Protein AF-A0A7V2HGG3-F1 (afdb_monomer_lite)

Foldseek 3Di:
DVVVVVVCVVCVVVVVVVVVVVVPPVALLVVLVVLVVVLVVLVVCLVVDDPVSNVVSVVVSVVSVVVSVVSPQQADNRRDGPVDDDDDD

Radius of gyration: 17.91 Å; chains: 1; bounding box: 41×38×44 Å

Structure (mmCIF, N/CA/C/O backbone):
data_AF-A0A7V2HGG3-F1
#
_entry.id   AF-A0A7V2HGG3-F1
#
loop_
_atom_site.group_PDB
_atom_site.id
_atom_site.type_symbol
_atom_site.label_atom_id
_atom_site.label_alt_id
_atom_site.label_comp_id
_atom_site.label_asym_id
_atom_site.label_entity_id
_atom_site.label_seq_id
_atom_site.pdbx_PDB_ins_code
_atom_site.Cartn_x
_atom_site.Cartn_y
_atom_site.Cartn_z
_atom_site.occupancy
_atom_site.B_iso_or_equiv
_atom_site.auth_seq_id
_atom_site.auth_comp_id
_atom_site.auth_asym_id
_atom_site.auth_atom_id
_atom_site.pdbx_PDB_model_num
ATOM 1 N N . MET A 1 1 ? 6.792 25.458 20.632 1.00 60.34 1 MET A N 1
ATOM 2 C CA . MET A 1 1 ? 8.140 25.870 20.176 1.00 60.34 1 MET A CA 1
ATOM 3 C C . MET A 1 1 ? 9.240 24.832 20.417 1.00 60.34 1 MET A C 1
ATOM 5 O O . MET A 1 1 ? 9.598 24.168 19.457 1.00 60.34 1 MET A O 1
ATOM 9 N N . ILE A 1 2 ? 9.777 24.620 21.631 1.00 70.38 2 ILE A N 1
ATOM 10 C CA . ILE A 1 2 ? 10.952 23.722 21.828 1.00 70.38 2 ILE A CA 1
ATOM 11 C C . ILE A 1 2 ? 10.662 22.254 21.447 1.00 70.38 2 ILE A C 1
ATOM 13 O O . ILE A 1 2 ? 11.497 21.586 20.841 1.00 70.38 2 ILE A O 1
ATOM 17 N N . ARG A 1 3 ? 9.450 21.758 21.733 1.00 70.31 3 ARG A N 1
ATOM 18 C CA . ARG A 1 3 ? 9.044 20.373 21.423 1.00 70.31 3 ARG A CA 1
ATOM 19 C C . ARG A 1 3 ? 8.889 20.107 19.920 1.00 70.31 3 ARG A C 1
ATOM 21 O O . ARG A 1 3 ? 9.240 19.030 19.452 1.00 70.31 3 ARG A O 1
ATOM 28 N N . GLU A 1 4 ? 8.399 21.089 19.167 1.00 65.81 4 GLU A N 1
ATOM 29 C CA . GLU A 1 4 ? 8.231 21.000 17.707 1.00 65.81 4 GLU A CA 1
ATOM 30 C C . GLU A 1 4 ? 9.583 21.013 16.994 1.00 65.81 4 GLU A C 1
ATOM 32 O O . GLU A 1 4 ? 9.792 20.230 16.075 1.00 65.81 4 GLU A O 1
ATOM 37 N N . LEU A 1 5 ? 10.531 21.825 17.475 1.00 72.44 5 LEU A N 1
ATOM 38 C CA . LEU A 1 5 ? 11.913 21.855 16.985 1.00 72.44 5 LEU A CA 1
ATOM 39 C C . LEU A 1 5 ? 12.625 20.506 17.160 1.00 72.44 5 LEU A C 1
ATOM 41 O O . LEU A 1 5 ? 13.360 20.078 16.272 1.00 72.44 5 LEU A O 1
ATOM 45 N N . TRP A 1 6 ? 12.363 19.807 18.268 1.00 75.75 6 TRP A N 1
ATOM 46 C CA . TRP A 1 6 ? 12.944 18.490 18.542 1.00 75.75 6 TRP A CA 1
ATOM 47 C C . TRP A 1 6 ? 12.355 17.390 17.648 1.00 75.75 6 TRP A C 1
ATOM 49 O O . TRP A 1 6 ? 13.087 16.570 17.091 1.00 75.75 6 TRP A O 1
ATOM 59 N N . ILE A 1 7 ? 11.032 17.415 17.446 1.00 76.00 7 ILE A N 1
ATOM 60 C CA . ILE A 1 7 ? 10.341 16.531 16.496 1.00 76.00 7 ILE A CA 1
ATOM 61 C C . ILE A 1 7 ? 10.862 16.777 15.078 1.00 76.00 7 ILE A C 1
ATOM 63 O O . ILE A 1 7 ? 11.169 15.827 14.361 1.00 76.00 7 ILE A O 1
ATOM 67 N N . TRP A 1 8 ? 11.037 18.041 14.693 1.00 75.25 8 TRP A N 1
ATOM 68 C CA . TRP A 1 8 ? 11.553 18.406 13.380 1.00 75.25 8 TRP A CA 1
ATOM 69 C C . TRP A 1 8 ? 12.988 17.911 13.165 1.00 75.25 8 TRP A C 1
ATOM 71 O O . TRP A 1 8 ? 13.291 17.365 12.109 1.00 75.25 8 TRP A O 1
ATOM 81 N N . TRP A 1 9 ? 13.855 18.002 14.179 1.00 78.81 9 TRP A N 1
ATOM 82 C CA . TRP A 1 9 ? 15.210 17.440 14.133 1.00 78.81 9 TRP A CA 1
ATOM 83 C C . TRP A 1 9 ? 15.227 15.917 13.975 1.00 78.81 9 TRP A C 1
ATOM 85 O O . TRP A 1 9 ? 16.037 15.393 13.213 1.00 78.81 9 TRP A O 1
ATOM 95 N N . ARG A 1 10 ? 14.307 15.211 14.641 1.00 77.12 10 ARG A N 1
ATOM 96 C CA . ARG A 1 10 ? 14.176 13.751 14.539 1.00 77.12 10 ARG A CA 1
ATOM 97 C C . ARG A 1 10 ? 13.580 13.293 13.206 1.00 77.12 10 ARG A C 1
ATOM 99 O O . ARG A 1 10 ? 13.932 12.223 12.721 1.00 77.12 10 ARG A O 1
ATOM 106 N N . LEU A 1 11 ? 12.706 14.099 12.608 1.00 74.31 11 LEU A N 1
ATOM 107 C CA . LEU A 1 11 ? 12.119 13.839 11.291 1.00 74.31 11 LEU A CA 1
ATOM 108 C C . LEU A 1 11 ? 13.037 14.263 10.140 1.00 74.31 11 LEU A C 1
ATOM 110 O O . LEU A 1 11 ? 12.906 13.741 9.041 1.00 74.31 11 LEU A O 1
ATOM 114 N N . ARG A 1 12 ? 13.985 15.174 10.375 1.00 70.44 12 ARG A N 1
ATOM 115 C CA . ARG A 1 12 ? 14.951 15.655 9.379 1.00 70.44 12 ARG A CA 1
ATOM 116 C C . ARG A 1 12 ? 15.685 14.543 8.609 1.00 70.44 12 ARG A C 1
ATOM 118 O O . ARG A 1 12 ? 15.730 14.652 7.384 1.00 70.44 12 ARG A O 1
ATOM 125 N N . PRO A 1 13 ? 16.232 13.486 9.249 1.00 74.50 13 PRO A N 1
ATOM 126 C CA . PRO A 1 13 ? 16.841 12.375 8.518 1.00 74.50 13 PRO A CA 1
ATOM 127 C C . PRO A 1 13 ? 15.820 11.636 7.648 1.00 74.50 13 PRO A C 1
ATOM 129 O O . PRO A 1 13 ? 16.098 11.401 6.481 1.00 74.50 13 PRO A O 1
ATOM 132 N N . LEU A 1 14 ? 14.608 11.387 8.155 1.00 71.31 14 LEU A N 1
ATOM 133 C CA . LEU A 1 14 ? 13.540 10.754 7.374 1.00 71.31 14 LEU A CA 1
ATOM 134 C C . LEU A 1 14 ? 13.161 11.601 6.156 1.00 71.31 14 LEU A C 1
ATOM 136 O O . LEU A 1 14 ? 13.077 11.081 5.054 1.00 71.31 14 LEU A O 1
ATOM 140 N N . VAL A 1 15 ? 12.990 12.915 6.323 1.00 67.88 15 VAL A N 1
ATOM 141 C CA . VAL A 1 15 ? 12.682 13.840 5.219 1.00 67.88 15 VAL A CA 1
ATOM 142 C C . VAL A 1 15 ? 13.790 13.841 4.163 1.00 67.88 15 VAL A C 1
ATOM 144 O O . VAL A 1 15 ? 13.496 13.890 2.969 1.00 67.88 15 VAL A O 1
ATOM 147 N N . ASN A 1 16 ? 15.056 13.762 4.580 1.00 65.81 16 ASN A N 1
ATOM 148 C CA . ASN A 1 16 ? 16.181 13.669 3.655 1.00 65.81 16 ASN A CA 1
ATOM 149 C C . ASN A 1 16 ? 16.200 12.327 2.912 1.00 65.81 16 ASN A C 1
AT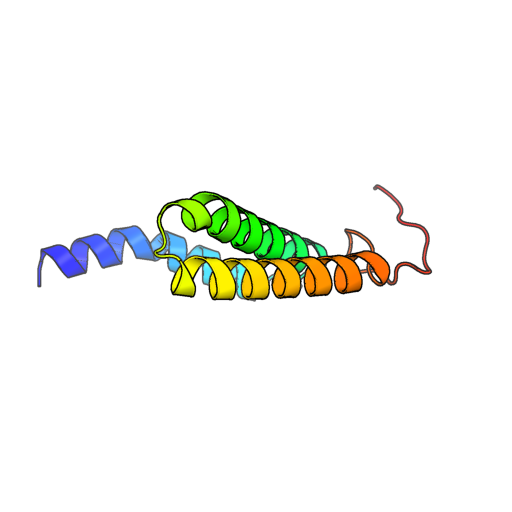OM 151 O O . ASN A 1 16 ? 16.373 12.337 1.697 1.00 65.81 16 ASN A O 1
ATOM 155 N N . GLU A 1 17 ? 15.936 11.207 3.589 1.00 60.97 17 GLU A N 1
ATOM 156 C CA . GLU A 1 17 ? 15.813 9.899 2.933 1.00 60.97 17 GLU A CA 1
ATOM 157 C C . GLU A 1 17 ? 14.614 9.838 1.980 1.00 60.97 17 GLU A C 1
ATOM 159 O O . GLU A 1 17 ? 14.754 9.368 0.856 1.00 60.97 17 GLU A O 1
ATOM 164 N N . PHE A 1 18 ? 13.466 10.420 2.341 1.00 58.94 18 PHE A N 1
ATOM 165 C CA . PHE A 1 18 ? 12.333 10.587 1.421 1.00 58.94 18 PHE A CA 1
ATOM 166 C C . PHE A 1 18 ? 12.711 11.414 0.188 1.00 58.94 18 PHE A C 1
ATOM 168 O O . PHE A 1 18 ? 12.289 11.106 -0.928 1.00 58.94 18 PHE A O 1
ATOM 175 N N . LYS A 1 19 ? 13.543 12.445 0.362 1.00 54.59 19 LYS A N 1
ATOM 176 C CA . LYS A 1 19 ? 14.055 13.253 -0.748 1.00 54.59 19 LYS A CA 1
ATOM 177 C C . LYS A 1 19 ? 15.029 12.464 -1.628 1.00 54.59 19 LYS A C 1
ATOM 179 O O . LYS A 1 19 ? 15.052 12.680 -2.837 1.00 54.59 19 LYS A O 1
ATOM 184 N N . GLU A 1 20 ? 15.799 11.536 -1.074 1.00 54.47 20 GLU A N 1
ATOM 185 C CA . GLU A 1 20 ? 16.626 10.618 -1.867 1.00 54.47 20 GLU A CA 1
ATOM 186 C C . GLU A 1 20 ? 15.788 9.556 -2.589 1.00 54.47 20 GLU A C 1
ATOM 188 O O . GLU A 1 20 ? 16.018 9.304 -3.771 1.00 54.47 20 GLU A O 1
ATOM 193 N N . LEU A 1 21 ? 14.735 9.037 -1.952 1.00 53.62 21 LEU A N 1
ATOM 194 C CA . LEU A 1 21 ? 13.758 8.142 -2.578 1.00 53.62 21 LEU A CA 1
ATOM 195 C C . LEU A 1 21 ? 13.054 8.809 -3.769 1.00 53.62 21 LEU A C 1
ATOM 197 O O . LEU A 1 21 ? 12.833 8.158 -4.786 1.00 53.62 21 LEU A O 1
ATOM 201 N N . THR A 1 22 ? 12.782 10.120 -3.703 1.00 52.25 22 THR A N 1
ATOM 202 C CA . THR A 1 22 ? 12.223 10.873 -4.847 1.00 52.25 22 THR A CA 1
ATOM 203 C C . THR A 1 22 ? 13.198 11.040 -6.019 1.00 52.25 22 THR A C 1
ATOM 205 O O . THR A 1 22 ? 12.768 11.370 -7.122 1.00 52.25 22 THR A O 1
ATOM 208 N N . LYS A 1 23 ? 14.502 10.809 -5.804 1.00 44.19 23 LYS A N 1
ATOM 209 C CA . LYS A 1 23 ? 15.540 10.830 -6.850 1.00 44.19 23 LYS A CA 1
ATOM 210 C C . LYS A 1 23 ? 15.839 9.443 -7.425 1.00 44.19 23 LYS A C 1
ATOM 212 O O . LYS A 1 23 ? 16.481 9.356 -8.472 1.00 44.19 23 LYS A O 1
ATOM 217 N N . MET A 1 24 ? 15.412 8.364 -6.765 1.00 48.81 24 MET A N 1
ATOM 218 C CA . MET A 1 24 ? 15.523 7.015 -7.318 1.00 48.81 24 MET A CA 1
ATOM 219 C C . MET A 1 24 ? 14.561 6.865 -8.500 1.00 48.81 24 MET A C 1
ATOM 221 O O . MET A 1 24 ? 13.474 7.442 -8.501 1.00 48.81 24 MET A O 1
ATOM 225 N N . LYS A 1 25 ? 14.940 6.079 -9.518 1.00 54.75 25 LYS A N 1
ATOM 226 C CA . LYS A 1 25 ? 14.003 5.700 -10.586 1.00 54.75 25 LYS A CA 1
ATOM 227 C C . LYS A 1 25 ? 12.827 4.996 -9.915 1.00 54.75 25 LYS A C 1
ATOM 229 O O . LYS A 1 25 ? 13.001 3.892 -9.407 1.00 54.75 25 LYS A O 1
ATOM 234 N N . PHE A 1 26 ? 11.679 5.665 -9.855 1.00 58.50 26 PHE A N 1
ATOM 235 C CA . PHE A 1 26 ? 10.486 5.164 -9.186 1.00 58.50 26 PHE A CA 1
ATOM 236 C C . PHE A 1 26 ? 10.082 3.844 -9.851 1.00 58.50 26 PHE A C 1
ATOM 238 O O . PHE A 1 26 ? 9.523 3.832 -10.946 1.00 58.50 26 PHE A O 1
ATOM 245 N N . SER A 1 27 ? 10.471 2.723 -9.240 1.00 70.19 27 SER A N 1
ATOM 246 C CA . SER A 1 27 ? 10.190 1.398 -9.781 1.00 70.19 27 SER A CA 1
ATOM 247 C C . SER A 1 27 ? 8.737 1.060 -9.496 1.00 70.19 27 SER A C 1
ATOM 249 O O . SER A 1 27 ? 8.239 1.294 -8.392 1.00 70.19 27 SER A O 1
ATOM 251 N N . VAL A 1 28 ? 8.059 0.469 -10.479 1.00 72.31 28 VAL A N 1
ATOM 252 C CA . VAL A 1 28 ? 6.677 -0.006 -10.329 1.00 72.31 28 VAL A CA 1
ATOM 253 C C . VAL A 1 28 ? 6.548 -0.949 -9.128 1.00 72.31 28 VAL A C 1
ATOM 255 O O . VAL A 1 28 ? 5.544 -0.926 -8.425 1.00 72.31 28 VAL A O 1
ATOM 258 N N . ASN A 1 29 ? 7.607 -1.689 -8.800 1.00 77.12 29 ASN A N 1
ATOM 259 C CA . ASN A 1 29 ? 7.665 -2.534 -7.613 1.00 77.12 29 ASN A CA 1
ATOM 260 C C . ASN A 1 29 ? 7.611 -1.741 -6.296 1.00 77.12 29 ASN A C 1
ATOM 262 O O . ASN A 1 29 ? 6.921 -2.149 -5.368 1.00 77.12 29 ASN A O 1
ATOM 266 N N . VAL A 1 30 ? 8.274 -0.582 -6.214 1.00 80.31 30 VAL A N 1
ATOM 267 C CA . VAL A 1 30 ? 8.177 0.298 -5.034 1.00 80.31 30 VAL A CA 1
ATOM 268 C C . VAL A 1 30 ? 6.752 0.837 -4.906 1.00 80.31 30 VAL A C 1
ATOM 270 O O . VAL A 1 30 ? 6.196 0.843 -3.811 1.00 80.31 30 VAL A O 1
ATOM 273 N N . ALA A 1 31 ? 6.123 1.211 -6.023 1.00 82.00 31 ALA A N 1
ATOM 274 C CA . ALA A 1 31 ? 4.726 1.645 -6.033 1.00 82.00 31 ALA A CA 1
ATOM 275 C C . ALA A 1 31 ? 3.779 0.538 -5.535 1.00 82.00 31 ALA A C 1
ATOM 277 O O . ALA A 1 31 ? 2.944 0.783 -4.665 1.00 82.00 31 ALA A O 1
ATOM 278 N N . ILE A 1 32 ? 3.954 -0.689 -6.034 1.00 81.44 32 ILE A N 1
ATOM 279 C CA . ILE A 1 32 ? 3.202 -1.875 -5.606 1.00 81.44 32 ILE A CA 1
ATOM 280 C C . ILE A 1 32 ? 3.406 -2.130 -4.108 1.00 81.44 32 ILE A C 1
ATOM 282 O O . ILE A 1 32 ? 2.428 -2.302 -3.388 1.00 81.44 32 ILE A O 1
ATOM 286 N N . GLN A 1 33 ? 4.643 -2.092 -3.607 1.00 84.75 33 GLN A N 1
ATOM 287 C CA . GLN A 1 33 ? 4.932 -2.303 -2.183 1.00 84.75 33 GLN A CA 1
ATOM 288 C C . GLN A 1 33 ? 4.282 -1.240 -1.290 1.00 84.75 33 GLN A C 1
ATOM 290 O O . GLN A 1 33 ? 3.723 -1.575 -0.245 1.00 84.75 33 GLN A O 1
ATOM 295 N N . MET A 1 34 ? 4.283 0.025 -1.717 1.00 87.00 34 MET A N 1
ATOM 296 C CA . MET A 1 34 ? 3.603 1.100 -0.991 1.00 87.00 34 MET A CA 1
ATOM 297 C C . MET A 1 34 ? 2.081 0.909 -0.983 1.00 87.00 34 MET A C 1
ATOM 299 O O . MET A 1 34 ? 1.453 1.091 0.060 1.00 87.00 34 MET A O 1
ATOM 303 N N . LEU A 1 35 ? 1.478 0.490 -2.101 1.00 88.06 35 LEU A N 1
ATOM 304 C CA . LEU A 1 35 ? 0.047 0.173 -2.156 1.00 88.06 35 LEU A CA 1
ATOM 305 C C . LEU A 1 35 ? -0.308 -1.035 -1.279 1.00 88.06 35 LEU A C 1
ATOM 307 O O . LEU A 1 35 ? -1.319 -1.005 -0.580 1.00 88.06 35 LEU A O 1
ATOM 311 N N . VAL A 1 36 ? 0.543 -2.065 -1.246 1.00 89.56 36 VAL A N 1
ATOM 312 C CA . VAL A 1 36 ? 0.388 -3.222 -0.350 1.00 89.56 36 VAL A CA 1
ATOM 313 C C . VAL A 1 36 ? 0.443 -2.793 1.117 1.00 89.56 36 VAL A C 1
ATOM 315 O O . VAL A 1 36 ? -0.373 -3.255 1.914 1.00 89.56 36 VAL A O 1
ATOM 318 N N . LEU A 1 37 ? 1.350 -1.881 1.479 1.00 92.12 37 LEU A N 1
ATOM 319 C CA . LEU A 1 37 ? 1.437 -1.348 2.839 1.00 92.12 37 LEU A CA 1
ATOM 320 C C . LEU A 1 37 ? 0.166 -0.576 3.226 1.00 92.12 37 LEU A C 1
ATOM 322 O O . LEU A 1 37 ? -0.368 -0.771 4.318 1.00 92.12 37 LEU A O 1
ATOM 326 N N . VAL A 1 38 ? -0.357 0.254 2.316 1.00 90.12 38 VAL A N 1
ATOM 327 C CA . VAL A 1 38 ? -1.634 0.959 2.515 1.00 90.12 38 VAL A CA 1
ATOM 328 C C . VAL A 1 38 ? -2.786 -0.035 2.668 1.00 90.12 38 VAL A C 1
ATOM 330 O O . VAL A 1 38 ? -3.597 0.109 3.582 1.00 90.12 38 VAL A O 1
ATOM 333 N N . ALA A 1 39 ? -2.840 -1.071 1.828 1.00 91.56 39 ALA A N 1
ATOM 334 C CA . ALA A 1 39 ? -3.851 -2.117 1.923 1.00 91.56 39 ALA A CA 1
ATOM 335 C C . ALA A 1 39 ? -3.779 -2.860 3.267 1.00 91.56 39 ALA A C 1
ATOM 337 O O . ALA A 1 39 ? -4.812 -3.090 3.889 1.00 91.56 39 ALA A O 1
ATOM 338 N N . GLN A 1 40 ? -2.579 -3.186 3.759 1.00 91.50 40 GLN A N 1
ATOM 339 C CA . GLN A 1 40 ? -2.414 -3.796 5.082 1.00 91.50 40 GLN A CA 1
ATOM 340 C C . GLN A 1 40 ? -2.865 -2.865 6.208 1.00 91.50 40 GLN A C 1
ATOM 342 O O . GLN A 1 40 ? -3.584 -3.309 7.101 1.00 91.50 40 GLN A O 1
ATOM 347 N N . GLY A 1 41 ? -2.498 -1.581 6.156 1.00 90.75 41 GLY A N 1
ATOM 348 C CA . GLY A 1 41 ? -2.919 -0.596 7.154 1.00 90.75 41 GLY A CA 1
ATOM 349 C C . GLY A 1 41 ? -4.438 -0.406 7.193 1.00 90.75 41 GLY A C 1
ATOM 350 O O . GLY A 1 41 ? -5.034 -0.366 8.271 1.00 90.75 41 GLY A O 1
ATOM 351 N N . LEU A 1 42 ? -5.084 -0.361 6.023 1.00 90.19 42 LEU A N 1
ATOM 352 C CA . LEU A 1 42 ? -6.543 -0.354 5.918 1.00 90.19 42 LEU A CA 1
ATOM 353 C C . LEU A 1 42 ? -7.129 -1.640 6.503 1.00 90.19 42 LEU A C 1
ATOM 355 O O . LEU A 1 42 ? -7.960 -1.574 7.400 1.00 90.19 42 LEU A O 1
ATOM 359 N N . ASN A 1 43 ? -6.651 -2.808 6.073 1.00 92.31 43 ASN A N 1
ATOM 360 C CA . ASN A 1 43 ? -7.179 -4.091 6.533 1.00 92.31 43 ASN A CA 1
ATOM 361 C C . ASN A 1 43 ? -7.064 -4.276 8.055 1.00 92.31 43 ASN A C 1
ATOM 363 O O . ASN A 1 43 ? -8.005 -4.740 8.688 1.00 92.31 43 ASN A O 1
ATOM 367 N N . ALA A 1 44 ? -5.952 -3.849 8.656 1.00 92.00 44 ALA A N 1
ATOM 368 C CA . ALA A 1 44 ? -5.734 -3.930 10.100 1.00 92.00 44 ALA A CA 1
ATOM 369 C C . ALA A 1 44 ? -6.588 -2.940 10.916 1.00 92.00 44 ALA A C 1
ATOM 371 O O . ALA A 1 44 ? -6.800 -3.154 12.106 1.00 92.00 44 ALA A O 1
ATOM 372 N N . SER A 1 45 ? -7.067 -1.852 10.301 1.00 90.69 45 SER A N 1
ATOM 373 C CA . SER A 1 45 ? -7.849 -0.808 10.981 1.00 90.69 45 SER A CA 1
ATOM 374 C C . SER A 1 45 ? -9.355 -0.876 10.708 1.00 90.69 45 SER A C 1
ATOM 376 O O . SER A 1 45 ? -10.127 -0.226 11.411 1.00 90.69 45 SER A O 1
ATOM 378 N N . ILE A 1 46 ? -9.797 -1.689 9.742 1.00 89.25 46 ILE A N 1
ATOM 379 C CA . ILE A 1 46 ? -11.209 -1.854 9.352 1.00 89.25 46 ILE A CA 1
ATOM 380 C C . ILE A 1 46 ? -12.104 -2.249 10.532 1.00 89.25 46 ILE A C 1
ATOM 382 O O . ILE A 1 46 ? -13.230 -1.761 10.636 1.00 89.25 46 ILE A O 1
ATOM 386 N N . ASP A 1 47 ? -11.612 -3.093 11.438 1.00 88.31 47 ASP A N 1
ATOM 387 C CA . ASP A 1 47 ? -12.389 -3.560 12.591 1.00 88.31 47 ASP A CA 1
ATOM 388 C C . ASP A 1 47 ? -12.529 -2.518 13.708 1.00 88.31 47 ASP A C 1
ATOM 390 O O . ASP A 1 47 ? -13.358 -2.681 14.601 1.00 88.31 47 ASP A O 1
ATOM 394 N N . LEU A 1 48 ? -11.784 -1.412 13.630 1.00 89.38 48 LEU A N 1
ATOM 395 C CA . LEU A 1 48 ? -11.894 -0.287 14.560 1.00 89.38 48 LEU A CA 1
ATOM 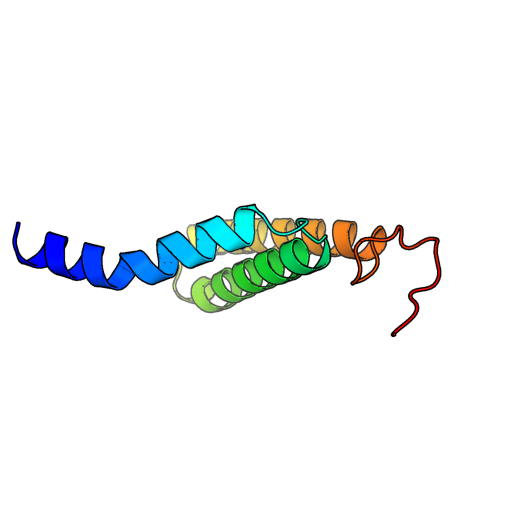396 C C . LEU A 1 48 ? -12.950 0.741 14.121 1.00 89.38 48 LEU A C 1
ATOM 398 O O . LEU A 1 48 ? -13.228 1.690 14.855 1.00 89.38 48 LEU A O 1
ATOM 402 N N . LEU A 1 49 ? -13.532 0.589 12.926 1.00 88.06 49 LEU A N 1
ATOM 403 C CA . LEU A 1 49 ? -14.446 1.569 12.345 1.00 88.06 49 LEU A CA 1
ATOM 404 C C . LEU A 1 49 ? -15.926 1.232 12.612 1.00 88.06 49 LEU A C 1
ATOM 406 O O . LEU A 1 49 ? -16.329 0.069 12.540 1.00 88.06 49 LEU A O 1
ATOM 410 N N . PRO A 1 50 ? -16.789 2.246 12.831 1.00 88.38 50 PRO A N 1
ATOM 411 C CA . PRO A 1 50 ? -18.237 2.050 12.898 1.00 88.38 50 PRO A CA 1
ATOM 412 C C . PRO A 1 50 ? -18.785 1.574 11.542 1.00 88.38 50 PRO A C 1
ATOM 414 O O . PRO A 1 50 ? -18.188 1.840 10.502 1.00 88.38 50 PRO A O 1
ATOM 417 N N . GLY A 1 51 ? -19.954 0.919 11.518 1.00 85.88 51 GLY A N 1
ATOM 418 C CA . GLY A 1 51 ? -20.449 0.171 10.345 1.00 85.88 51 GLY A CA 1
ATOM 419 C C . GLY A 1 51 ? -20.410 0.908 8.993 1.00 85.88 51 GLY A C 1
ATOM 420 O O . GLY A 1 51 ? -19.999 0.328 7.990 1.00 85.88 51 GLY A O 1
ATOM 421 N N . ARG A 1 52 ? -20.748 2.207 8.953 1.00 84.75 52 ARG A N 1
ATOM 422 C CA . ARG A 1 52 ? -20.621 3.022 7.725 1.00 84.75 52 ARG A CA 1
ATOM 423 C C . ARG A 1 52 ? -19.161 3.260 7.319 1.00 84.75 52 ARG A C 1
ATOM 425 O O . ARG A 1 52 ? -18.851 3.220 6.134 1.00 84.75 52 ARG A O 1
ATOM 432 N N . GLY A 1 53 ? -18.270 3.479 8.284 1.00 87.69 53 GLY A N 1
ATOM 433 C CA . GLY A 1 53 ? -16.828 3.601 8.051 1.00 87.69 53 GLY A CA 1
ATOM 434 C C . GLY A 1 53 ? -16.208 2.287 7.575 1.00 87.69 53 GLY A C 1
ATOM 435 O O . GLY A 1 53 ? -15.397 2.299 6.655 1.00 87.69 53 GLY A O 1
ATOM 436 N N . LYS A 1 54 ? -16.669 1.152 8.117 1.00 89.44 54 LYS A N 1
ATOM 437 C CA . LYS A 1 54 ? -16.245 -0.187 7.690 1.00 89.44 54 LYS A CA 1
ATOM 438 C C . LYS A 1 54 ? -16.543 -0.434 6.207 1.00 89.44 54 LYS A C 1
ATOM 440 O O . LYS A 1 54 ? -15.673 -0.910 5.484 1.00 89.44 54 LYS A O 1
ATOM 445 N N . PHE A 1 55 ? -17.733 -0.048 5.735 1.00 89.88 55 PHE A N 1
ATOM 446 C CA . PHE A 1 55 ? -18.098 -0.144 4.316 1.00 89.88 55 PHE A CA 1
ATOM 447 C C . PHE A 1 55 ? -17.130 0.636 3.415 1.00 89.88 55 PHE A C 1
ATOM 449 O O . PHE A 1 55 ? -16.543 0.064 2.500 1.00 89.88 55 PHE A O 1
ATOM 456 N N . TRP A 1 56 ? -16.906 1.920 3.701 1.00 90.88 56 TRP A N 1
ATOM 457 C CA . TRP A 1 56 ? -16.018 2.757 2.887 1.00 90.88 56 TRP A CA 1
ATOM 458 C C . TRP A 1 56 ? -14.549 2.331 2.958 1.00 90.88 56 TRP A C 1
ATOM 460 O O . TRP A 1 56 ? -13.835 2.433 1.959 1.00 90.88 56 TRP A O 1
ATOM 470 N N . ALA A 1 57 ? -14.103 1.811 4.102 1.00 90.50 57 ALA A N 1
ATOM 471 C CA . ALA A 1 57 ? -12.764 1.257 4.248 1.00 90.50 57 ALA A CA 1
ATOM 472 C C . ALA A 1 57 ? -12.587 -0.025 3.421 1.00 90.50 57 ALA A C 1
ATOM 474 O O . ALA A 1 57 ? -11.563 -0.170 2.759 1.00 90.50 57 ALA A O 1
ATOM 475 N N . MET A 1 58 ? -13.597 -0.902 3.365 1.00 91.69 58 MET A N 1
ATOM 476 C CA . MET A 1 58 ? -13.585 -2.069 2.474 1.00 91.69 58 MET A CA 1
ATOM 477 C C . MET A 1 58 ? -13.590 -1.667 0.995 1.00 91.69 58 MET A C 1
ATOM 479 O O . MET A 1 58 ? -12.800 -2.202 0.226 1.00 91.69 58 MET A O 1
ATOM 483 N N . VAL A 1 59 ? -14.408 -0.685 0.596 1.00 93.06 59 VAL A N 1
ATOM 484 C CA . VAL A 1 59 ? -14.407 -0.163 -0.786 1.00 93.06 59 VAL A CA 1
ATOM 485 C C . VAL A 1 59 ? -13.030 0.396 -1.158 1.00 93.06 59 VAL A C 1
ATOM 487 O O . VAL A 1 59 ? -12.490 0.073 -2.216 1.00 93.06 59 VAL A O 1
ATOM 490 N N . SER A 1 60 ? -12.433 1.190 -0.267 1.00 90.19 60 SER A N 1
ATOM 491 C CA . SER A 1 60 ? -11.087 1.744 -0.453 1.00 90.19 60 SER A CA 1
ATOM 492 C C . SER A 1 60 ? -10.031 0.641 -0.550 1.00 90.19 60 SER A C 1
ATOM 494 O O . SER A 1 60 ? -9.173 0.686 -1.429 1.00 90.19 60 SER A O 1
ATOM 496 N N . LEU A 1 61 ? -10.120 -0.382 0.306 1.00 93.00 61 LEU A N 1
ATOM 497 C CA . LEU A 1 61 ? -9.230 -1.539 0.282 1.00 93.00 61 LEU A CA 1
ATOM 498 C C . LEU A 1 61 ? -9.318 -2.284 -1.058 1.00 93.00 61 LEU A C 1
ATOM 500 O O . LEU A 1 61 ? -8.283 -2.559 -1.665 1.00 93.00 61 LEU A O 1
ATOM 504 N N . SER A 1 62 ? -10.529 -2.553 -1.554 1.00 92.25 62 SER A N 1
ATOM 505 C CA . SER A 1 62 ? -10.737 -3.206 -2.852 1.00 92.25 62 SER A CA 1
ATOM 506 C C . SER A 1 62 ? -10.180 -2.380 -4.012 1.00 92.25 62 SER A C 1
ATOM 508 O O . SER A 1 62 ? -9.568 -2.942 -4.919 1.00 92.25 62 SER A O 1
ATOM 510 N N . ALA A 1 63 ? -10.327 -1.052 -3.976 1.00 92.81 63 ALA A N 1
ATOM 511 C CA . ALA A 1 63 ? -9.758 -0.170 -4.993 1.00 92.81 63 ALA A CA 1
ATOM 512 C C . ALA A 1 63 ? -8.218 -0.214 -5.000 1.00 92.81 63 ALA A C 1
ATOM 514 O O . ALA A 1 63 ? -7.610 -0.361 -6.061 1.00 92.81 63 ALA A O 1
ATOM 515 N N . VAL A 1 64 ? -7.584 -0.150 -3.822 1.00 92.38 64 VAL A N 1
ATOM 516 C CA . VAL A 1 64 ? -6.119 -0.241 -3.683 1.00 92.38 64 VAL A CA 1
ATOM 517 C C . VAL A 1 64 ? -5.611 -1.598 -4.167 1.00 92.38 64 VAL A C 1
ATOM 519 O O . VAL A 1 64 ? -4.639 -1.661 -4.921 1.00 92.38 64 VAL A O 1
ATOM 522 N N . GLN A 1 65 ? -6.281 -2.687 -3.790 1.00 89.69 65 GLN A N 1
ATOM 523 C CA . GLN A 1 65 ? -5.925 -4.037 -4.232 1.00 89.69 65 GLN A CA 1
ATOM 524 C C . GLN A 1 65 ? -6.082 -4.205 -5.748 1.00 89.69 65 GLN A C 1
ATOM 526 O O . GLN A 1 65 ? -5.179 -4.732 -6.394 1.00 89.69 65 GLN A O 1
ATOM 531 N N . GLY A 1 66 ? -7.177 -3.703 -6.330 1.00 88.81 66 GLY A N 1
ATOM 532 C CA . GLY A 1 66 ? -7.409 -3.734 -7.774 1.00 88.81 66 GLY A CA 1
ATOM 533 C C . GLY A 1 66 ? -6.342 -2.964 -8.552 1.00 88.81 66 GLY A C 1
ATOM 534 O O . GLY A 1 66 ? -5.773 -3.491 -9.506 1.00 88.81 66 GLY A O 1
ATOM 535 N N . LEU A 1 67 ? -5.995 -1.755 -8.100 1.00 86.75 67 LEU A N 1
ATOM 536 C CA . LEU A 1 67 ? -4.918 -0.963 -8.699 1.00 86.75 67 LEU A CA 1
ATOM 537 C C . LEU A 1 67 ? -3.569 -1.690 -8.614 1.00 86.75 67 LEU A C 1
ATOM 539 O O . LEU A 1 67 ? -2.829 -1.748 -9.594 1.00 86.75 67 LEU A O 1
ATOM 543 N N . THR A 1 68 ? -3.272 -2.282 -7.457 1.00 86.44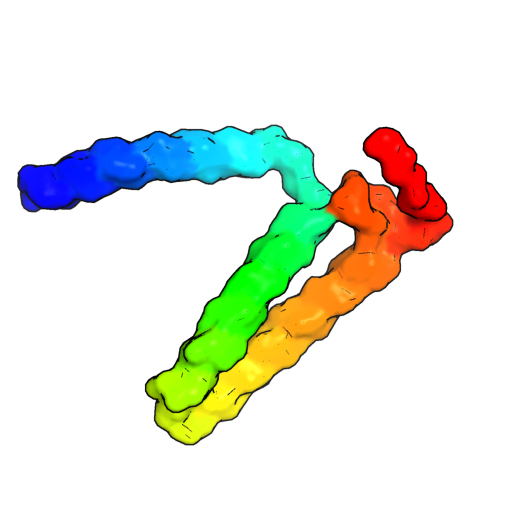 68 THR A N 1
ATOM 544 C CA . THR A 1 68 ? -2.045 -3.059 -7.242 1.00 86.44 68 THR A CA 1
ATOM 545 C C . THR A 1 68 ? -1.969 -4.245 -8.202 1.00 86.44 68 THR A C 1
ATOM 547 O O . THR A 1 68 ? -0.924 -4.475 -8.805 1.00 86.44 68 THR A O 1
ATOM 550 N N . ALA A 1 69 ? -3.078 -4.966 -8.390 1.00 84.25 69 ALA A N 1
ATOM 551 C CA . ALA A 1 69 ? -3.152 -6.107 -9.296 1.00 84.25 69 ALA A CA 1
ATOM 552 C C . ALA A 1 69 ? -2.948 -5.701 -10.762 1.00 84.25 69 ALA A C 1
ATOM 554 O O . ALA A 1 69 ? -2.215 -6.373 -11.480 1.00 84.25 69 ALA A O 1
ATOM 555 N N . VAL A 1 70 ? -3.535 -4.581 -11.198 1.00 83.50 70 VAL A N 1
ATOM 556 C CA . VAL A 1 70 ? -3.331 -4.052 -12.557 1.00 83.50 70 VAL A CA 1
ATOM 557 C C . VAL A 1 70 ? -1.866 -3.682 -12.779 1.00 83.50 70 VAL A C 1
ATOM 559 O O . VAL A 1 70 ? -1.274 -4.083 -13.779 1.00 83.50 70 VAL A O 1
ATOM 562 N N . LEU A 1 71 ? -1.253 -2.967 -11.835 1.00 79.44 71 LEU A N 1
ATOM 563 C CA . LEU A 1 71 ? 0.159 -2.595 -11.934 1.00 79.44 71 LEU A CA 1
ATOM 564 C C . LEU A 1 71 ? 1.072 -3.827 -11.961 1.00 79.44 71 LEU A C 1
ATOM 566 O O . LEU A 1 71 ? 1.983 -3.889 -12.782 1.00 79.44 71 LEU A O 1
ATOM 570 N N . ALA A 1 72 ? 0.796 -4.824 -11.119 1.00 78.81 72 ALA A N 1
ATOM 571 C CA . ALA A 1 72 ? 1.547 -6.076 -11.082 1.00 78.81 72 ALA A CA 1
ATOM 572 C C . ALA A 1 72 ? 1.336 -6.945 -12.333 1.00 78.81 72 ALA A C 1
ATOM 574 O O . ALA A 1 72 ? 2.220 -7.710 -12.703 1.00 78.81 72 ALA A O 1
ATOM 575 N N . HIS A 1 73 ? 0.182 -6.837 -12.995 1.00 79.38 73 HIS A N 1
ATOM 576 C CA . HIS A 1 73 ? -0.095 -7.579 -14.223 1.00 79.38 73 HIS A CA 1
ATOM 577 C C . HIS A 1 73 ? 0.714 -7.057 -15.415 1.00 79.38 73 HIS A C 1
ATOM 579 O O . HIS A 1 73 ? 1.144 -7.843 -16.254 1.00 79.38 73 HIS A O 1
ATOM 585 N N . PHE A 1 74 ? 0.926 -5.740 -15.498 1.00 77.31 74 PHE A N 1
ATOM 586 C CA . PHE A 1 74 ? 1.593 -5.115 -16.645 1.00 77.31 74 PHE A CA 1
ATOM 587 C C . PHE A 1 74 ? 3.085 -4.844 -16.443 1.00 77.31 74 PHE A C 1
ATOM 589 O O . PHE A 1 74 ? 3.775 -4.558 -17.424 1.00 77.31 74 PHE A O 1
ATOM 596 N N . ALA A 1 75 ? 3.602 -4.949 -15.218 1.00 73.81 75 ALA A N 1
ATOM 597 C CA . ALA A 1 75 ? 4.994 -4.651 -14.914 1.00 73.81 75 ALA A CA 1
ATOM 598 C C . ALA A 1 75 ? 5.672 -5.763 -14.110 1.00 73.81 75 ALA A C 1
ATOM 600 O O . ALA A 1 75 ? 5.146 -6.262 -13.117 1.00 73.81 75 ALA A O 1
ATOM 601 N N . ASN A 1 76 ? 6.898 -6.080 -14.508 1.00 69.75 76 ASN A N 1
ATOM 602 C CA . ASN A 1 76 ? 7.800 -6.926 -13.748 1.00 69.75 76 ASN A CA 1
ATOM 603 C C . ASN A 1 76 ? 8.346 -6.196 -12.503 1.00 69.75 76 ASN A C 1
ATOM 605 O O . ASN A 1 76 ? 8.317 -4.961 -12.431 1.00 69.75 76 ASN A O 1
ATOM 609 N N . PRO A 1 77 ? 8.929 -6.932 -11.535 1.00 66.94 77 PRO A N 1
ATOM 610 C CA . PRO A 1 77 ? 9.523 -6.351 -10.325 1.00 66.94 77 PRO A CA 1
ATOM 611 C C . PRO A 1 77 ? 10.663 -5.342 -10.571 1.00 66.94 77 PRO A C 1
ATOM 613 O O . PRO A 1 77 ? 10.997 -4.548 -9.692 1.00 66.94 77 PRO A O 1
ATOM 616 N N . ASP A 1 78 ? 11.282 -5.366 -11.749 1.00 67.12 78 ASP A N 1
ATOM 617 C CA . ASP A 1 78 ? 12.313 -4.417 -12.185 1.00 67.12 78 ASP A CA 1
ATOM 618 C C . ASP A 1 78 ? 11.749 -3.210 -12.962 1.00 67.12 78 ASP A C 1
ATOM 620 O O . ASP A 1 78 ? 12.504 -2.320 -13.353 1.00 67.12 78 ASP A O 1
ATOM 624 N N . GLY A 1 79 ? 10.427 -3.147 -13.159 1.00 64.88 79 GLY A N 1
ATOM 625 C CA . GLY A 1 79 ? 9.744 -2.093 -13.908 1.00 64.88 79 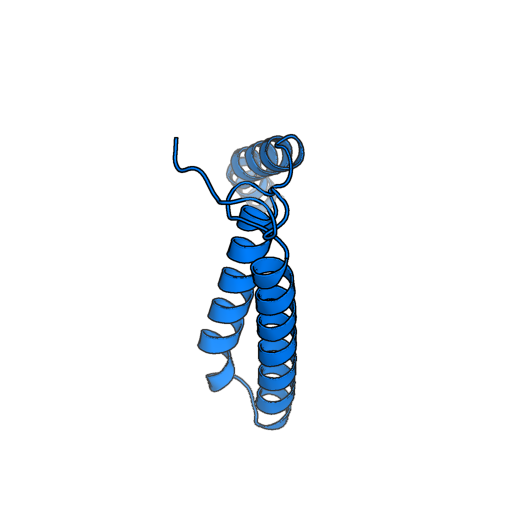GLY A CA 1
ATOM 626 C C . GLY A 1 79 ? 9.728 -2.300 -15.425 1.00 64.88 79 GLY A C 1
ATOM 627 O O . GLY A 1 79 ? 9.243 -1.424 -16.139 1.00 64.88 79 GLY A O 1
ATOM 628 N N . THR A 1 80 ? 10.231 -3.430 -15.934 1.00 71.50 80 THR A N 1
ATOM 629 C CA . THR A 1 80 ? 10.063 -3.786 -17.350 1.00 71.50 80 THR A CA 1
ATOM 630 C C . THR A 1 80 ? 8.615 -4.208 -17.638 1.00 71.50 80 THR A C 1
ATOM 632 O O . THR A 1 80 ? 7.920 -4.658 -16.724 1.00 71.50 80 THR A O 1
ATOM 635 N N . PRO A 1 81 ? 8.115 -4.068 -18.880 1.00 71.31 81 PRO A N 1
ATOM 636 C CA . PRO A 1 81 ? 6.796 -4.584 -19.234 1.00 71.31 81 PRO A CA 1
ATOM 637 C C . PRO A 1 81 ? 6.714 -6.088 -18.954 1.00 71.31 81 PRO A C 1
ATOM 639 O O . PRO A 1 81 ? 7.641 -6.817 -19.298 1.00 71.31 81 PRO A O 1
ATOM 642 N 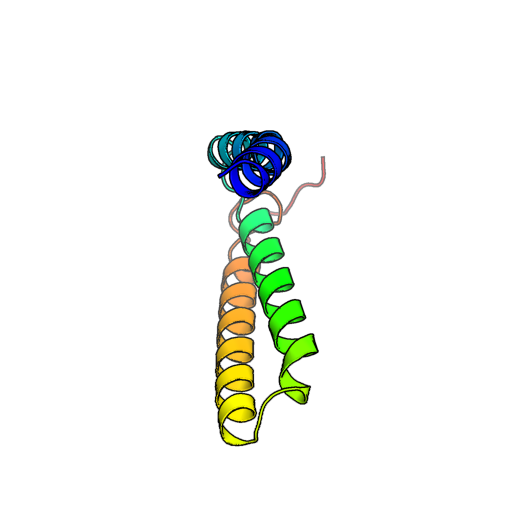N . ALA A 1 82 ? 5.590 -6.567 -18.419 1.00 69.69 82 ALA A N 1
ATOM 643 C CA . ALA A 1 82 ? 5.366 -7.989 -18.114 1.00 69.69 82 ALA A CA 1
ATOM 644 C C . ALA A 1 82 ? 5.449 -8.919 -19.346 1.00 69.69 82 ALA A C 1
ATOM 646 O O . ALA A 1 82 ? 5.517 -10.137 -19.219 1.00 69.69 82 ALA A O 1
ATOM 647 N N . GLN A 1 83 ? 5.452 -8.344 -20.551 1.00 71.81 83 GLN A N 1
ATOM 648 C CA . GLN A 1 83 ? 5.684 -9.043 -21.817 1.00 71.81 83 GLN A CA 1
ATOM 649 C C . GLN A 1 83 ? 7.140 -9.515 -21.967 1.00 71.81 83 GLN A C 1
ATOM 651 O O . GLN A 1 83 ? 7.404 -10.467 -22.699 1.00 71.81 83 GLN A O 1
ATOM 656 N N . ALA A 1 84 ? 8.087 -8.852 -21.297 1.00 69.75 84 ALA A N 1
ATOM 657 C CA . ALA A 1 84 ? 9.476 -9.279 -21.245 1.00 69.75 84 ALA A CA 1
ATOM 658 C C . ALA A 1 84 ? 9.662 -10.290 -20.099 1.00 69.75 84 ALA A C 1
ATOM 660 O O . ALA A 1 84 ? 9.141 -10.06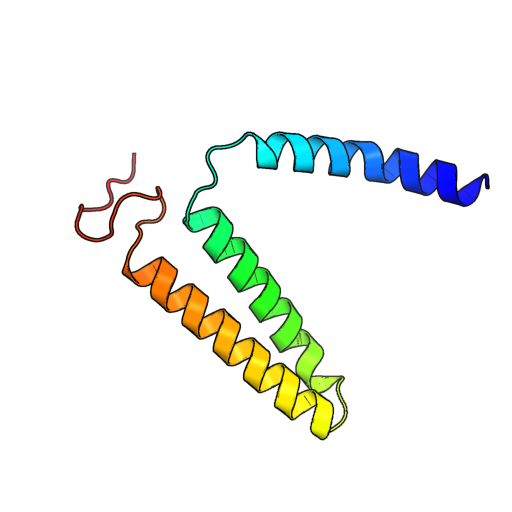7 -19.005 1.00 69.75 84 ALA A O 1
ATOM 661 N N . PRO A 1 85 ? 10.409 -11.390 -20.297 1.00 69.00 85 PRO A N 1
ATOM 662 C CA . PRO A 1 85 ? 10.717 -12.301 -19.206 1.00 69.00 85 PRO A CA 1
ATOM 663 C C . PRO A 1 85 ? 11.556 -11.587 -18.144 1.00 69.00 85 PRO A C 1
ATOM 665 O O . PRO A 1 85 ? 12.590 -10.993 -18.448 1.00 69.00 85 PRO A O 1
ATOM 668 N N . TYR A 1 86 ? 11.116 -11.667 -16.888 1.00 64.12 86 TYR A N 1
ATOM 669 C CA . TYR A 1 86 ? 11.870 -11.139 -15.757 1.00 64.12 86 TYR A CA 1
ATOM 670 C C . TYR A 1 86 ? 13.160 -11.948 -15.556 1.00 64.12 86 TYR A C 1
ATOM 672 O O . TYR A 1 86 ? 13.117 -13.145 -15.263 1.00 64.12 86 TYR A O 1
ATOM 680 N N . ILE A 1 87 ? 14.314 -11.293 -15.692 1.00 71.88 87 ILE A N 1
ATOM 681 C CA . ILE A 1 87 ? 15.628 -11.905 -15.470 1.00 71.88 87 ILE A CA 1
ATOM 682 C C . ILE A 1 87 ? 16.117 -11.486 -14.083 1.00 71.88 87 ILE A C 1
ATOM 684 O O . ILE A 1 87 ? 16.499 -10.335 -13.874 1.00 71.88 87 ILE A O 1
ATOM 688 N N . LYS A 1 88 ? 16.136 -12.427 -13.132 1.00 58.12 88 LYS A N 1
ATOM 689 C CA . LYS A 1 88 ? 16.832 -12.231 -11.852 1.00 58.12 88 LYS A CA 1
ATOM 690 C C . LYS A 1 88 ? 18.337 -12.189 -12.126 1.00 58.12 88 LYS A C 1
ATOM 692 O O . LYS A 1 88 ? 18.908 -13.217 -12.484 1.00 58.12 88 LYS A O 1
ATOM 697 N N . LYS A 1 89 ? 18.944 -11.009 -12.010 1.00 59.81 89 LYS A N 1
ATOM 698 C CA . LYS A 1 89 ? 20.401 -10.858 -11.912 1.00 59.81 89 LYS A CA 1
ATOM 699 C C . LYS A 1 89 ? 20.849 -10.972 -10.465 1.00 59.81 89 LYS A C 1
ATOM 701 O O . LYS A 1 89 ? 20.082 -10.512 -9.591 1.00 59.81 89 LYS A O 1
#

Sequence (89 aa):
MIRELWIWWRLRPLVNEFKELTKMKFSVNVAIQMLVLVAQGLNASIDLLPGRGKFWAMVSLSAVQGLTAVLAHFANPDGTPAQAPYIKK

Secondary structure (DSSP, 8-state):
-HHHHHHHHHHHHHHHHHHHHTTS---HHHHHHHHHHHHHHHHHHGGGS-HHHHHHHHHHHHHHHHHHHHHHHHB-TTSSBTTSPP---

pLDDT: mean 77.34, std 12.55, range [44.19, 93.06]